Protein AF-A0A497RIZ1-F1 (afdb_monomer_lite)

Sequence (59 aa):
MPFRSKAQLRWMAAAVKRGEISKRTFEEWLRATKNVKRLPERVHKRRHQALLRHRRKGR

pLDDT: mean 83.59, std 15.25, range [51.31, 96.38]

Foldseek 3Di:
DEDQAPCVLVVVVVCCVVVVDPPVVSVVRVVVHPCHPPHHHDDDDPPPPVVVVVVPVPD

Structure (mmCIF, N/CA/C/O backbone):
data_AF-A0A497RIZ1-F1
#
_entry.id   AF-A0A497RIZ1-F1
#
loop_
_atom_site.group_PDB
_atom_site.id
_atom_site.type_symbol
_atom_site.label_atom_id
_atom_site.label_alt_id
_atom_site.label_comp_id
_atom_site.label_asym_id
_atom_site.label_entity_id
_atom_site.label_seq_id
_atom_site.pdbx_PDB_ins_code
_atom_site.Cartn_x
_atom_site.Cartn_y
_atom_site.Cartn_z
_atom_site.occupancy
_atom_site.B_iso_or_equiv
_atom_site.auth_seq_id
_atom_site.auth_comp_id
_atom_site.auth_asym_id
_atom_site.auth_atom_id
_atom_site.pdbx_PDB_model_num
ATOM 1 N N . MET A 1 1 ? 7.857 0.978 3.280 1.00 85.31 1 MET A N 1
ATOM 2 C CA . MET A 1 1 ? 8.217 -0.017 2.237 1.00 85.31 1 MET A CA 1
ATOM 3 C C . MET A 1 1 ? 7.414 0.278 0.974 1.00 85.31 1 MET A C 1
ATOM 5 O O . MET A 1 1 ? 6.245 0.595 1.113 1.00 85.31 1 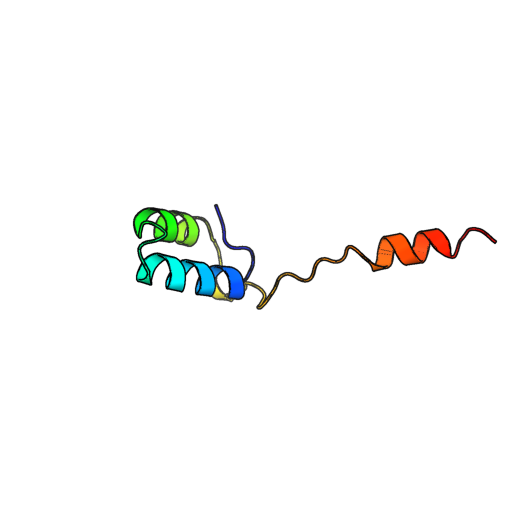MET A O 1
ATOM 9 N N . PRO A 1 2 ? 7.983 0.205 -0.241 1.00 89.56 2 PRO A N 1
ATOM 10 C CA . PRO A 1 2 ? 7.214 0.439 -1.465 1.00 89.56 2 PRO A CA 1
ATOM 11 C C . PRO A 1 2 ? 6.330 -0.761 -1.854 1.00 89.56 2 PRO A C 1
ATOM 13 O O . PRO A 1 2 ? 6.702 -1.920 -1.643 1.00 89.56 2 PRO A O 1
ATOM 16 N N . PHE A 1 3 ? 5.180 -0.489 -2.474 1.00 91.94 3 PHE A N 1
ATOM 17 C CA . PHE A 1 3 ? 4.274 -1.500 -3.024 1.00 91.94 3 PHE A CA 1
ATOM 18 C C . PHE A 1 3 ? 4.877 -2.184 -4.252 1.00 91.94 3 PHE A C 1
ATOM 20 O O . PHE A 1 3 ? 5.463 -1.534 -5.116 1.00 91.94 3 PHE A O 1
ATOM 27 N N . ARG A 1 4 ? 4.682 -3.504 -4.365 1.00 89.75 4 ARG A N 1
ATOM 28 C CA . ARG A 1 4 ? 5.162 -4.291 -5.518 1.00 89.75 4 ARG A CA 1
ATOM 29 C C . ARG A 1 4 ? 4.077 -4.598 -6.549 1.00 89.75 4 ARG A C 1
ATOM 31 O O . ARG A 1 4 ? 4.393 -4.972 -7.672 1.00 89.75 4 ARG A O 1
ATOM 38 N N . SER A 1 5 ? 2.803 -4.475 -6.176 1.00 93.75 5 SER A N 1
ATOM 39 C CA . SER A 1 5 ? 1.665 -4.704 -7.076 1.00 93.75 5 SER A CA 1
ATOM 40 C C . SER A 1 5 ? 0.423 -3.926 -6.656 1.00 93.75 5 SER A C 1
ATOM 42 O O . SER A 1 5 ? 0.265 -3.584 -5.482 1.00 93.75 5 SER A O 1
ATOM 44 N N . LYS A 1 6 ? -0.493 -3.714 -7.606 1.00 94.75 6 LYS A N 1
ATOM 45 C CA . LYS A 1 6 ? -1.811 -3.108 -7.355 1.00 94.75 6 LYS A CA 1
ATOM 46 C C . LYS A 1 6 ? -2.676 -3.968 -6.430 1.00 94.75 6 LYS A C 1
ATOM 48 O O . LYS A 1 6 ? -3.402 -3.434 -5.598 1.00 94.75 6 LYS A O 1
ATOM 53 N N . ALA A 1 7 ? -2.567 -5.297 -6.505 1.00 94.06 7 ALA A N 1
ATOM 54 C CA . ALA A 1 7 ? -3.243 -6.191 -5.566 1.00 94.06 7 ALA A CA 1
ATOM 55 C C . ALA A 1 7 ? -2.814 -5.951 -4.109 1.00 94.06 7 ALA A C 1
ATOM 57 O O . ALA A 1 7 ? -3.670 -5.878 -3.231 1.00 94.06 7 ALA A O 1
ATOM 58 N N . GLN A 1 8 ? -1.513 -5.761 -3.865 1.00 94.12 8 GLN A N 1
ATOM 59 C CA . GLN A 1 8 ? -0.994 -5.452 -2.529 1.00 94.12 8 GLN A CA 1
ATOM 60 C C . GLN A 1 8 ? -1.508 -4.099 -2.016 1.00 94.12 8 GLN A C 1
ATOM 62 O O . GLN A 1 8 ? -1.895 -3.996 -0.855 1.00 94.12 8 GLN A O 1
ATOM 67 N N . LEU A 1 9 ? -1.558 -3.087 -2.891 1.00 94.25 9 LEU A N 1
ATOM 68 C CA . LEU A 1 9 ? -2.122 -1.772 -2.576 1.00 94.25 9 LEU A CA 1
ATOM 69 C C . LEU A 1 9 ? -3.584 -1.886 -2.116 1.00 94.25 9 LEU A C 1
ATOM 71 O O . LEU A 1 9 ? -3.936 -1.370 -1.060 1.00 94.25 9 LEU A O 1
ATOM 75 N N . ARG A 1 10 ? -4.425 -2.590 -2.886 1.00 94.44 10 ARG A N 1
ATOM 76 C CA . ARG A 1 10 ? -5.851 -2.777 -2.560 1.00 94.44 10 ARG A CA 1
ATOM 77 C C . ARG A 1 10 ? -6.049 -3.538 -1.255 1.00 94.44 10 ARG A C 1
ATOM 79 O O . ARG A 1 10 ? -6.902 -3.162 -0.459 1.00 94.44 10 ARG A O 1
ATOM 86 N N . TRP A 1 11 ? -5.251 -4.580 -1.022 1.00 93.88 11 TRP A N 1
ATOM 87 C CA . TRP A 1 11 ? -5.306 -5.333 0.227 1.00 93.88 11 TRP A CA 1
ATOM 88 C C . TRP A 1 11 ? -4.959 -4.452 1.433 1.00 93.88 11 TRP A C 1
ATOM 90 O O . TRP A 1 11 ? -5.708 -4.454 2.406 1.00 93.88 11 TRP A O 1
ATOM 100 N N . MET A 1 12 ? -3.895 -3.641 1.351 1.00 94.00 12 MET A N 1
ATOM 101 C CA . MET A 1 12 ? -3.555 -2.711 2.434 1.00 94.00 12 MET A CA 1
ATOM 102 C C . MET A 1 12 ? -4.617 -1.630 2.627 1.00 94.00 12 MET A C 1
ATOM 104 O O . MET A 1 12 ? -4.949 -1.324 3.764 1.00 94.00 12 MET A O 1
ATOM 108 N N . ALA A 1 13 ? -5.189 -1.079 1.554 1.00 94.25 13 ALA A N 1
ATOM 109 C CA . ALA A 1 13 ? -6.277 -0.107 1.670 1.00 94.25 13 ALA A CA 1
ATOM 110 C C . ALA A 1 13 ? -7.497 -0.704 2.398 1.00 94.25 13 ALA A C 1
ATOM 112 O O . ALA A 1 13 ? -8.088 -0.058 3.263 1.00 94.25 13 ALA A O 1
ATOM 113 N N . ALA A 1 14 ? -7.837 -1.964 2.103 1.00 96.38 14 ALA A N 1
ATOM 114 C CA . ALA A 1 14 ? -8.880 -2.685 2.823 1.00 96.38 14 ALA A CA 1
ATOM 115 C C . ALA A 1 14 ? -8.498 -2.944 4.292 1.00 96.38 14 ALA A C 1
ATOM 117 O O . ALA A 1 14 ? -9.337 -2.770 5.169 1.00 96.38 14 ALA A O 1
ATOM 118 N N . ALA A 1 15 ? -7.243 -3.301 4.575 1.00 95.44 15 ALA A N 1
ATOM 119 C CA . ALA A 1 15 ? -6.750 -3.515 5.937 1.00 95.44 15 ALA A CA 1
ATOM 120 C C . ALA A 1 15 ? -6.776 -2.230 6.785 1.00 95.44 15 ALA A C 1
ATOM 122 O O . ALA A 1 15 ? -7.164 -2.274 7.948 1.00 95.44 15 ALA A O 1
ATOM 123 N N . VAL A 1 16 ? -6.458 -1.071 6.192 1.00 95.50 16 VAL A N 1
ATOM 124 C CA . VAL A 1 16 ? -6.615 0.239 6.849 1.00 95.50 16 VAL A CA 1
ATOM 125 C C . VAL A 1 16 ? -8.080 0.505 7.180 1.00 95.50 16 VAL A C 1
ATOM 127 O O . VAL A 1 16 ? -8.388 0.919 8.292 1.00 95.50 16 VAL A O 1
ATOM 130 N N . LYS A 1 17 ? -9.000 0.215 6.251 1.00 95.50 17 LYS A N 1
ATOM 131 C CA . LYS A 1 17 ? -10.443 0.368 6.496 1.00 95.50 17 LYS A CA 1
ATOM 132 C C . LYS A 1 17 ? -10.947 -0.544 7.622 1.00 95.50 17 LYS A C 1
ATOM 134 O O . LYS A 1 17 ? -11.860 -0.156 8.339 1.00 95.50 17 LYS A O 1
ATOM 139 N N . ARG A 1 18 ? -10.358 -1.734 7.778 1.00 96.12 18 ARG A N 1
ATOM 140 C CA . ARG A 1 18 ? -10.661 -2.671 8.874 1.00 96.12 18 ARG A CA 1
ATOM 141 C C . ARG A 1 18 ? -9.992 -2.304 10.205 1.00 96.12 18 ARG A C 1
ATOM 143 O O . ARG A 1 18 ? -10.332 -2.903 11.215 1.00 96.12 18 ARG A O 1
ATOM 150 N N . GLY A 1 19 ? -9.057 -1.351 10.221 1.00 95.25 19 GLY A N 1
ATOM 151 C CA . GLY A 1 19 ? -8.302 -0.976 11.422 1.00 95.25 19 GLY A CA 1
ATOM 152 C C . GLY A 1 19 ? -7.132 -1.908 11.760 1.00 95.25 19 GLY A C 1
ATOM 153 O O . GLY A 1 19 ? -6.504 -1.740 12.797 1.00 95.25 19 GLY A O 1
ATOM 154 N N . GLU A 1 20 ? -6.792 -2.857 10.883 1.00 94.62 20 GLU A N 1
ATOM 155 C CA . GLU A 1 20 ? -5.653 -3.775 11.068 1.00 94.62 20 GLU A CA 1
ATOM 156 C C . GLU A 1 20 ? -4.300 -3.076 10.858 1.00 94.62 20 GLU A C 1
ATOM 158 O O . GLU A 1 20 ? -3.264 -3.544 11.324 1.00 94.62 20 GLU A O 1
ATOM 163 N N . ILE A 1 21 ? -4.294 -1.968 10.109 1.00 92.50 21 ILE A N 1
ATOM 164 C CA . ILE A 1 21 ? -3.094 -1.200 9.769 1.00 92.50 21 ILE A CA 1
ATOM 165 C C . ILE A 1 21 ? -3.384 0.289 9.953 1.00 92.50 21 ILE A C 1
ATOM 167 O O . ILE A 1 21 ? -4.434 0.786 9.548 1.00 92.50 21 ILE A O 1
ATOM 171 N N . SER A 1 22 ? -2.421 1.027 10.512 1.00 94.00 22 SER A N 1
ATOM 172 C CA . SER A 1 22 ? -2.548 2.476 10.661 1.00 94.00 22 SER A CA 1
ATOM 173 C C . SER A 1 22 ? -2.534 3.199 9.305 1.00 94.00 22 SER A C 1
ATOM 175 O O . SER A 1 22 ? -1.793 2.839 8.382 1.00 94.00 22 SER A O 1
ATOM 177 N N . LYS A 1 23 ? -3.307 4.286 9.200 1.00 94.69 23 LYS A N 1
ATOM 178 C CA . LYS A 1 23 ? -3.309 5.155 8.011 1.00 94.69 23 LYS A CA 1
ATOM 179 C C . LYS A 1 23 ? -1.908 5.708 7.707 1.00 94.69 23 LYS A C 1
ATOM 181 O O . LYS A 1 23 ? -1.496 5.714 6.551 1.00 94.69 23 LYS A O 1
ATOM 186 N N . ARG A 1 24 ? -1.141 6.053 8.749 1.00 95.00 24 ARG A N 1
ATOM 187 C CA . ARG A 1 24 ? 0.250 6.521 8.643 1.00 95.00 24 ARG A CA 1
ATOM 188 C C . ARG A 1 24 ? 1.146 5.504 7.937 1.00 95.00 24 ARG A C 1
ATOM 190 O O . ARG A 1 24 ? 1.874 5.860 7.017 1.00 95.00 24 ARG A O 1
ATOM 197 N N . THR A 1 25 ? 1.061 4.229 8.318 1.00 94.00 25 THR A N 1
ATOM 198 C CA . THR A 1 25 ? 1.852 3.163 7.683 1.00 94.00 25 THR A CA 1
ATOM 199 C C . THR A 1 25 ? 1.534 3.054 6.193 1.00 94.00 25 THR A C 1
ATOM 201 O O . THR A 1 25 ? 2.436 2.922 5.368 1.00 94.00 25 THR A O 1
ATOM 204 N N . PHE A 1 26 ? 0.257 3.143 5.823 1.00 94.06 26 PHE A N 1
ATOM 205 C CA . PHE A 1 26 ? -0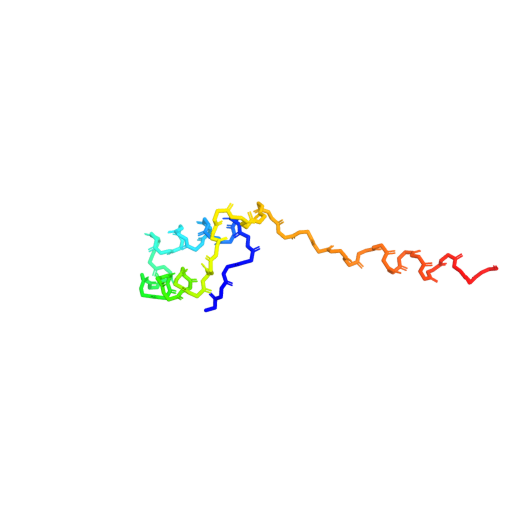.155 3.117 4.423 1.00 94.06 26 PHE A CA 1
ATOM 206 C C . PHE A 1 26 ? 0.361 4.329 3.632 1.00 94.06 26 PHE A C 1
ATOM 208 O O . PHE A 1 26 ? 0.867 4.162 2.521 1.00 94.06 26 PHE A O 1
ATOM 215 N N . GLU A 1 27 ? 0.303 5.527 4.211 1.00 94.25 27 GLU A N 1
ATOM 216 C CA . GLU A 1 27 ? 0.809 6.765 3.605 1.00 94.25 27 GLU A CA 1
ATOM 217 C C . GLU A 1 27 ? 2.331 6.748 3.416 1.00 94.25 27 GLU A C 1
ATOM 219 O O . GLU A 1 27 ? 2.825 7.103 2.345 1.00 94.25 27 GLU A O 1
ATOM 224 N N . GLU A 1 28 ? 3.087 6.259 4.401 1.00 94.94 28 GLU A N 1
ATOM 225 C CA . GLU A 1 28 ? 4.541 6.093 4.294 1.00 94.94 28 GLU A CA 1
ATOM 226 C C . GLU A 1 28 ? 4.916 5.138 3.150 1.00 94.94 28 GLU A C 1
ATOM 228 O O . GLU A 1 28 ? 5.888 5.353 2.419 1.00 94.94 28 GLU A O 1
ATOM 233 N N . TRP A 1 29 ? 4.123 4.085 2.949 1.00 93.31 29 TRP A N 1
ATOM 234 C CA . TRP A 1 29 ? 4.337 3.116 1.877 1.00 93.31 29 TRP A CA 1
ATOM 235 C C . TRP A 1 29 ? 3.932 3.666 0.509 1.00 93.31 29 TRP A C 1
ATOM 237 O O . TRP A 1 29 ? 4.643 3.448 -0.479 1.00 93.31 29 TRP A O 1
ATOM 247 N N . LEU A 1 30 ? 2.839 4.430 0.446 1.00 92.12 30 LEU A N 1
ATOM 248 C CA . LEU A 1 30 ? 2.432 5.174 -0.746 1.00 92.12 30 LEU A CA 1
ATOM 249 C C . LEU A 1 30 ? 3.515 6.166 -1.166 1.00 92.12 30 LEU A C 1
ATOM 251 O O . LEU A 1 30 ? 3.929 6.151 -2.323 1.00 92.12 30 LEU A O 1
ATOM 255 N N . ARG A 1 31 ? 4.033 6.958 -0.222 1.00 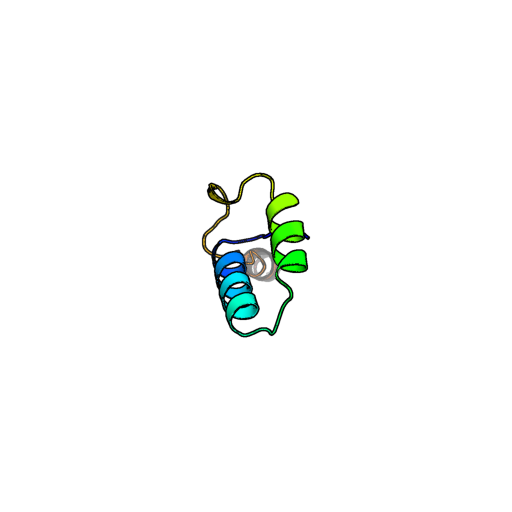93.62 31 ARG A N 1
ATOM 256 C CA . ARG A 1 31 ? 5.088 7.947 -0.469 1.00 93.62 31 ARG A CA 1
ATOM 257 C C . ARG A 1 31 ? 6.389 7.299 -0.941 1.00 93.62 31 ARG A C 1
ATOM 259 O O . ARG A 1 31 ? 7.041 7.816 -1.842 1.00 93.62 31 ARG A O 1
ATOM 266 N N . ALA A 1 32 ? 6.751 6.144 -0.380 1.00 92.50 32 ALA A N 1
ATOM 267 C CA . ALA A 1 32 ? 7.911 5.375 -0.832 1.00 92.50 32 ALA A CA 1
ATOM 268 C C . ALA A 1 32 ? 7.724 4.765 -2.238 1.00 92.50 32 ALA A C 1
ATOM 270 O O . ALA A 1 32 ? 8.700 4.410 -2.904 1.00 92.50 32 ALA A O 1
ATOM 271 N N . THR A 1 33 ? 6.484 4.623 -2.710 1.00 92.25 33 THR A N 1
ATOM 272 C CA . THR A 1 33 ? 6.173 4.026 -4.011 1.00 92.25 33 THR A CA 1
ATOM 273 C C . THR A 1 33 ? 6.194 5.090 -5.103 1.00 92.25 33 THR A C 1
ATOM 275 O O . THR A 1 33 ? 5.183 5.722 -5.391 1.00 92.25 33 THR A O 1
ATOM 278 N N . LYS A 1 34 ? 7.343 5.238 -5.777 1.00 84.00 34 LYS A N 1
ATOM 279 C CA . LYS A 1 34 ? 7.561 6.255 -6.827 1.00 84.00 34 LYS A CA 1
ATOM 280 C C . LYS A 1 34 ? 6.477 6.307 -7.914 1.00 84.00 34 LYS A C 1
ATOM 282 O O . LYS A 1 34 ? 6.230 7.376 -8.455 1.00 84.00 34 LYS A O 1
ATOM 287 N N . ASN A 1 35 ? 5.883 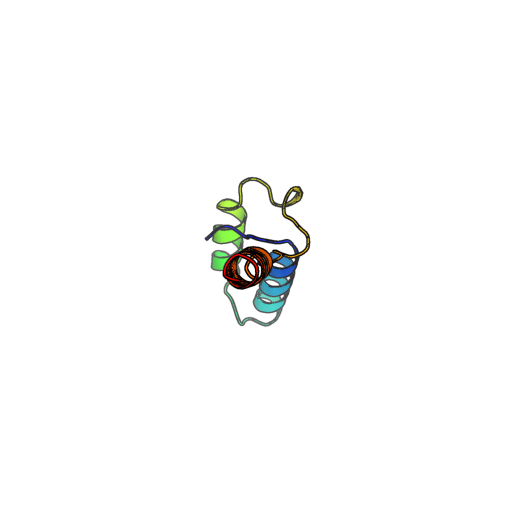5.173 -8.304 1.00 89.25 35 ASN A N 1
ATOM 288 C CA . ASN A 1 35 ? 4.951 5.148 -9.435 1.00 89.25 35 ASN A CA 1
ATOM 289 C C . ASN A 1 35 ? 3.860 4.069 -9.309 1.00 89.25 35 ASN A C 1
ATOM 291 O O . ASN A 1 35 ? 3.930 2.999 -9.914 1.00 89.25 35 ASN A O 1
ATOM 295 N N . VAL A 1 36 ? 2.819 4.368 -8.527 1.00 88.25 36 VAL A N 1
ATOM 296 C CA . VAL A 1 36 ? 1.714 3.435 -8.224 1.00 88.25 36 VAL A CA 1
ATOM 297 C C . VAL A 1 36 ? 0.942 3.014 -9.486 1.00 88.25 36 VAL A C 1
ATOM 299 O O . VAL A 1 36 ? 0.575 1.848 -9.632 1.00 88.25 36 VAL A O 1
ATOM 302 N N . LYS A 1 37 ? 0.743 3.931 -10.445 1.00 88.50 37 LYS A N 1
ATOM 303 C CA . LYS A 1 37 ? 0.001 3.662 -11.693 1.00 88.50 37 LYS A CA 1
ATOM 304 C C . LYS A 1 37 ? 0.680 2.608 -12.577 1.00 88.50 37 LYS A C 1
ATOM 306 O O . LYS A 1 37 ? -0.011 1.819 -13.223 1.00 88.50 37 LYS A O 1
ATOM 311 N N . ARG A 1 38 ? 2.020 2.574 -12.565 1.00 91.12 38 ARG A N 1
ATOM 312 C CA . ARG A 1 38 ? 2.851 1.649 -13.357 1.00 91.12 38 ARG A CA 1
ATOM 313 C C . ARG A 1 38 ? 3.070 0.295 -12.680 1.00 91.12 38 ARG A C 1
ATOM 315 O O . ARG A 1 38 ? 3.732 -0.561 -13.261 1.00 91.12 38 ARG A O 1
ATOM 322 N N . LEU A 1 39 ? 2.543 0.086 -11.471 1.00 90.12 39 LEU A N 1
ATOM 323 C CA . LEU A 1 39 ? 2.657 -1.208 -10.810 1.00 90.12 39 LEU A CA 1
ATOM 324 C C . LEU A 1 39 ? 1.908 -2.292 -11.599 1.00 90.12 39 LEU A C 1
ATOM 326 O O . LEU A 1 39 ? 0.813 -2.038 -12.111 1.00 90.12 39 LEU A O 1
ATOM 330 N N . PRO A 1 40 ? 2.452 -3.516 -11.661 1.00 91.75 40 PRO A N 1
ATOM 331 C CA . PRO A 1 40 ? 1.730 -4.646 -12.220 1.00 91.75 40 PRO A CA 1
ATOM 332 C C . PRO A 1 40 ? 0.512 -4.987 -11.353 1.00 91.75 40 PRO A C 1
ATOM 334 O O . PRO A 1 40 ? 0.478 -4.709 -10.150 1.00 91.75 40 PRO A O 1
ATOM 337 N N . GLU A 1 41 ? -0.482 -5.642 -11.953 1.00 92.31 41 GLU A N 1
ATOM 338 C CA . GLU A 1 41 ? -1.696 -6.058 -11.246 1.00 92.31 41 GLU A CA 1
ATOM 339 C C . GLU A 1 41 ? -1.386 -7.055 -10.116 1.00 92.31 41 GLU A C 1
ATOM 341 O O . GLU A 1 41 ? -1.808 -6.875 -8.970 1.00 92.31 41 GLU A O 1
ATOM 346 N N . ARG A 1 42 ? -0.564 -8.066 -10.421 1.00 90.12 42 ARG A N 1
ATOM 347 C CA . ARG A 1 42 ? -0.021 -9.060 -9.485 1.00 90.12 42 ARG A CA 1
ATOM 348 C C . ARG A 1 42 ? 1.447 -9.324 -9.822 1.00 90.12 42 ARG A C 1
ATOM 350 O O . ARG A 1 42 ? 1.834 -9.306 -10.988 1.00 90.12 42 ARG A O 1
ATOM 357 N N . VAL A 1 43 ? 2.275 -9.593 -8.810 1.00 86.25 43 VAL A N 1
ATOM 358 C CA . VAL A 1 43 ? 3.666 -10.020 -9.037 1.00 86.25 43 VAL A CA 1
ATOM 359 C C . VAL A 1 43 ? 3.674 -11.508 -9.387 1.00 86.25 43 VAL A C 1
ATOM 361 O O . VAL A 1 43 ? 3.459 -12.348 -8.515 1.00 86.25 43 VAL A O 1
ATOM 364 N N . HIS A 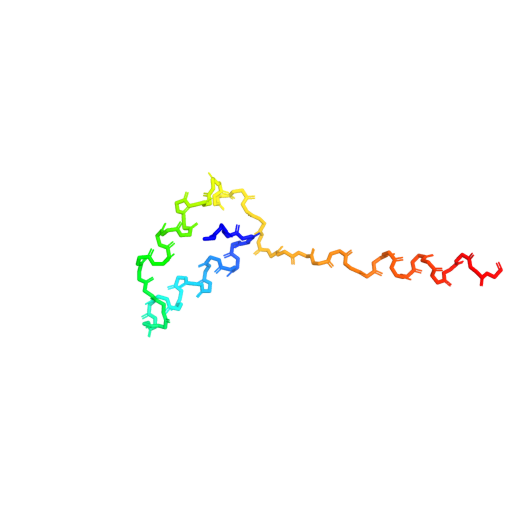1 44 ? 3.954 -11.857 -10.642 1.00 76.25 44 HIS A N 1
ATOM 365 C CA . HIS A 1 44 ? 4.200 -13.251 -11.012 1.00 76.25 44 HIS A CA 1
ATOM 366 C C . HIS A 1 44 ? 5.599 -13.669 -10.546 1.00 76.25 44 HIS A C 1
ATOM 368 O O . HIS A 1 44 ? 6.613 -13.144 -11.011 1.00 76.25 44 HIS A O 1
ATOM 374 N N . LYS A 1 45 ? 5.678 -14.635 -9.625 1.00 68.50 45 LYS A N 1
ATOM 375 C CA . LYS A 1 45 ? 6.955 -15.249 -9.236 1.00 68.50 45 LYS A CA 1
ATOM 376 C C . LYS A 1 45 ? 7.476 -16.086 -10.412 1.00 68.50 45 LYS A C 1
ATOM 378 O O . LYS A 1 45 ? 7.009 -17.200 -10.628 1.00 68.50 45 LYS A O 1
ATOM 383 N N . ARG A 1 46 ? 8.486 -15.601 -11.144 1.00 63.28 46 ARG A N 1
ATOM 384 C CA . ARG A 1 46 ? 9.220 -16.370 -12.177 1.00 63.28 46 ARG A CA 1
ATOM 385 C C . ARG A 1 46 ? 10.118 -17.476 -11.580 1.00 63.28 46 ARG A C 1
ATOM 387 O O . ARG A 1 46 ? 11.260 -17.629 -11.992 1.00 63.28 46 ARG A O 1
ATOM 394 N N . ARG A 1 47 ? 9.655 -18.245 -10.587 1.00 58.62 47 ARG A N 1
ATOM 395 C CA . ARG A 1 47 ? 10.491 -19.277 -9.937 1.00 58.62 47 ARG A CA 1
ATOM 396 C C . ARG A 1 47 ? 10.431 -20.663 -10.578 1.00 58.62 47 ARG A C 1
ATOM 398 O O . ARG A 1 47 ? 11.290 -21.476 -10.276 1.00 58.62 47 ARG A O 1
ATOM 405 N N . HIS A 1 48 ? 9.496 -20.938 -11.487 1.00 56.28 48 HIS A N 1
ATOM 406 C CA . HIS A 1 48 ? 9.311 -22.316 -11.961 1.00 56.28 48 HIS A CA 1
ATOM 407 C C . HIS A 1 48 ? 10.033 -22.670 -13.269 1.00 56.28 48 HIS A C 1
ATOM 409 O O . HIS A 1 48 ? 10.354 -23.833 -13.488 1.00 56.28 48 HIS A O 1
ATOM 415 N N . GLN A 1 49 ? 10.366 -21.700 -14.128 1.00 56.38 49 GLN A N 1
ATOM 416 C CA . GLN A 1 49 ? 10.991 -22.039 -15.415 1.00 56.38 49 GLN A CA 1
ATOM 417 C C . GLN A 1 49 ? 12.498 -22.323 -15.328 1.00 56.38 49 GLN A C 1
ATOM 419 O O . GLN A 1 49 ? 13.003 -23.107 -16.126 1.00 56.38 49 GLN A O 1
ATOM 424 N N . ALA A 1 50 ? 13.214 -21.754 -14.354 1.00 57.81 50 ALA A N 1
ATOM 425 C CA . ALA A 1 50 ? 14.636 -22.051 -14.165 1.00 57.81 50 ALA A CA 1
ATOM 426 C C . ALA A 1 50 ? 14.855 -23.471 -13.606 1.00 57.81 50 ALA A C 1
ATOM 428 O O . ALA A 1 50 ? 15.717 -24.198 -14.095 1.00 57.81 50 ALA A O 1
ATOM 429 N N . LEU A 1 51 ? 14.008 -23.903 -12.661 1.00 58.19 51 LEU A N 1
ATOM 430 C CA . LEU A 1 51 ? 14.080 -25.243 -12.069 1.00 58.19 51 LEU A CA 1
ATOM 431 C C . LEU A 1 51 ? 13.732 -26.343 -13.091 1.00 58.19 51 LEU A C 1
ATOM 433 O O . LEU A 1 51 ? 14.396 -27.375 -13.155 1.00 58.19 51 LEU A O 1
ATOM 437 N N . LEU A 1 52 ? 12.734 -26.098 -13.951 1.00 60.03 52 LEU A N 1
ATOM 438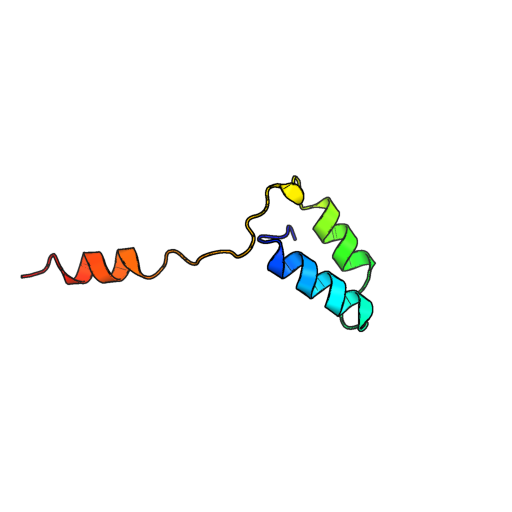 C CA . LEU A 1 52 ? 12.338 -27.035 -15.010 1.00 60.03 52 LEU A CA 1
ATOM 439 C C . LEU A 1 52 ? 13.374 -27.141 -16.143 1.00 60.03 52 LEU A C 1
ATOM 441 O O . LEU A 1 52 ? 13.506 -28.205 -16.745 1.00 60.03 52 LEU A O 1
ATOM 445 N N . ARG A 1 53 ? 14.129 -26.071 -16.429 1.00 58.16 53 ARG A N 1
ATOM 446 C CA . ARG A 1 53 ? 15.198 -26.085 -17.444 1.00 58.16 53 ARG A CA 1
ATOM 447 C C . ARG A 1 53 ? 16.454 -26.818 -16.969 1.00 58.16 53 ARG A C 1
ATOM 449 O O . ARG A 1 53 ? 17.064 -27.521 -17.768 1.00 58.16 53 ARG A O 1
ATOM 456 N N . HIS A 1 54 ? 16.802 -26.727 -15.685 1.00 57.06 54 HIS A N 1
ATOM 457 C CA . HIS A 1 54 ? 17.962 -27.435 -15.130 1.00 57.06 54 HIS A CA 1
ATOM 458 C C . HIS A 1 54 ? 17.764 -28.961 -15.094 1.00 57.06 54 HIS A C 1
ATOM 460 O O . HIS A 1 54 ? 18.718 -29.717 -15.253 1.00 57.06 54 HIS A O 1
ATOM 466 N N . ARG A 1 55 ? 16.520 -29.436 -14.947 1.00 56.97 55 ARG A N 1
ATOM 467 C CA . ARG A 1 55 ? 16.205 -30.875 -14.909 1.00 56.97 55 ARG A CA 1
ATOM 468 C C . ARG A 1 55 ? 16.204 -31.553 -16.290 1.00 56.97 55 ARG A C 1
ATOM 470 O O . ARG A 1 55 ? 16.219 -32.773 -16.358 1.00 56.97 55 ARG A O 1
ATOM 477 N N . ARG A 1 56 ? 16.186 -30.786 -17.388 1.00 58.16 56 ARG A N 1
ATOM 478 C CA . ARG A 1 56 ? 16.168 -31.317 -18.768 1.00 58.16 56 ARG A CA 1
ATOM 479 C C . ARG A 1 56 ? 17.543 -31.403 -19.435 1.00 58.16 56 ARG A C 1
ATOM 481 O O . ARG A 1 56 ? 17.631 -31.969 -20.513 1.00 58.16 56 ARG A O 1
ATOM 488 N N . LYS A 1 57 ? 18.596 -30.850 -18.825 1.00 57.06 57 LYS A N 1
ATOM 489 C CA . LYS A 1 57 ? 19.955 -30.804 -19.401 1.00 57.06 57 LYS A CA 1
ATOM 490 C C . LYS A 1 57 ? 20.907 -31.858 -18.810 1.00 57.06 57 LYS A C 1
ATOM 492 O O . LYS A 1 57 ? 22.116 -31.681 -18.858 1.00 57.06 57 LYS A O 1
ATOM 497 N N . GLY A 1 58 ? 20.344 -32.909 -18.214 1.00 56.06 58 GLY A N 1
ATOM 498 C CA . GLY A 1 58 ? 21.063 -34.046 -17.641 1.00 56.06 58 GLY A CA 1
ATOM 499 C C . GLY A 1 58 ? 20.459 -35.361 -18.125 1.00 56.06 58 GLY A C 1
ATOM 500 O O . GLY A 1 58 ? 19.851 -36.080 -17.335 1.00 56.06 58 GLY A O 1
ATOM 501 N N . ARG A 1 59 ? 20.555 -35.618 -19.429 1.00 51.31 59 ARG A N 1
ATOM 502 C CA . ARG A 1 59 ? 20.461 -36.947 -20.033 1.00 51.31 59 ARG A CA 1
ATOM 503 C C . ARG A 1 59 ? 21.319 -36.966 -21.285 1.00 51.31 59 ARG A C 1
ATOM 505 O O . ARG A 1 59 ? 21.301 -35.927 -21.984 1.00 51.31 59 ARG A O 1
#

Radius of gyration: 17.11 Å; chains: 1; bounding box: 32×45×32 Å

Secondary structure (DSSP, 8-state):
---S-HHHHHHHHHHHHHTSS-HHHHHHHHHH-TTGGGS-SS---TTHHHHHHHTTS--